Protein AF-A0A5D0UKC1-F1 (afdb_monomer_lite)

Structure (mmCIF, N/CA/C/O backbone):
data_AF-A0A5D0UKC1-F1
#
_entry.id   AF-A0A5D0UKC1-F1
#
loop_
_atom_site.group_PDB
_atom_site.id
_atom_site.type_symbol
_atom_site.label_atom_id
_atom_site.label_alt_id
_atom_site.label_comp_id
_atom_site.label_asym_id
_atom_site.label_entity_id
_atom_site.label_seq_id
_atom_site.pdbx_PDB_ins_code
_atom_site.Cartn_x
_atom_site.Cartn_y
_atom_site.Cartn_z
_atom_site.occupancy
_atom_site.B_iso_or_equiv
_atom_site.auth_seq_id
_atom_site.auth_comp_id
_atom_site.auth_asym_id
_atom_site.auth_atom_id
_atom_site.pdbx_PDB_model_num
ATOM 1 N N . MET A 1 1 ? -19.053 -3.581 15.307 1.00 34.62 1 MET A N 1
ATOM 2 C CA . MET A 1 1 ? -18.029 -4.403 15.983 1.00 34.62 1 MET A CA 1
ATOM 3 C C . MET A 1 1 ? -17.520 -5.449 15.000 1.00 34.62 1 MET A C 1
ATOM 5 O O . MET A 1 1 ? -18.331 -5.963 14.242 1.00 34.62 1 MET A O 1
ATOM 9 N N . SER A 1 2 ? -16.210 -5.716 15.047 1.00 37.88 2 SER A N 1
ATOM 10 C CA . SER A 1 2 ? -15.496 -6.867 14.461 1.00 37.88 2 SER A CA 1
ATOM 11 C C . SER A 1 2 ? -15.201 -6.852 12.953 1.00 37.88 2 SER A C 1
ATOM 13 O O . SER A 1 2 ? -15.898 -7.488 12.173 1.00 37.88 2 SER A O 1
ATOM 15 N N . ASN A 1 3 ? -14.084 -6.217 12.569 1.00 41.62 3 ASN A N 1
ATOM 16 C CA . ASN A 1 3 ? -13.380 -6.498 11.304 1.00 41.62 3 ASN A CA 1
ATOM 17 C C . ASN A 1 3 ? -12.073 -7.303 11.531 1.00 41.62 3 ASN A C 1
ATOM 19 O O . ASN A 1 3 ? -11.228 -7.379 10.647 1.00 41.62 3 ASN A O 1
ATOM 23 N N . ASP A 1 4 ? -11.889 -7.888 12.725 1.00 47.81 4 ASP A N 1
ATOM 24 C CA . ASP A 1 4 ? -10.669 -8.619 13.127 1.00 47.81 4 ASP A CA 1
ATOM 25 C C . ASP A 1 4 ? -10.612 -10.084 12.647 1.00 47.81 4 ASP A C 1
ATOM 27 O O . ASP A 1 4 ? -9.593 -10.748 12.797 1.00 47.81 4 ASP A O 1
ATOM 31 N N . GLN A 1 5 ? -11.675 -10.611 12.036 1.00 48.59 5 GLN A N 1
ATOM 32 C CA . GLN A 1 5 ? -11.882 -12.062 11.875 1.00 48.59 5 GLN A CA 1
ATOM 33 C C . GLN A 1 5 ? -11.145 -12.732 10.693 1.00 48.59 5 GLN A C 1
ATOM 35 O O . GLN A 1 5 ? -11.393 -13.902 10.424 1.00 48.59 5 GLN A O 1
ATOM 40 N N . ASN A 1 6 ? -10.251 -12.050 9.965 1.00 58.81 6 ASN A N 1
ATOM 41 C CA . ASN A 1 6 ? -9.533 -12.693 8.845 1.00 58.81 6 ASN A CA 1
ATOM 42 C C . ASN A 1 6 ? -8.063 -12.276 8.685 1.00 58.81 6 ASN A C 1
ATOM 44 O O . ASN A 1 6 ? -7.484 -12.407 7.605 1.00 58.81 6 ASN A O 1
ATOM 48 N N . ARG A 1 7 ? -7.435 -11.750 9.741 1.00 78.69 7 ARG A N 1
ATOM 49 C CA . ARG A 1 7 ? -6.010 -11.414 9.686 1.00 78.69 7 ARG A CA 1
ATOM 50 C C . ARG A 1 7 ? -5.177 -12.679 9.872 1.00 78.69 7 ARG A C 1
ATOM 52 O O . ARG A 1 7 ? -5.283 -13.343 10.897 1.00 78.69 7 ARG A O 1
ATOM 59 N N . LYS A 1 8 ? -4.360 -13.016 8.872 1.00 87.75 8 LYS A N 1
ATOM 60 C CA . LYS A 1 8 ? -3.440 -14.155 8.948 1.00 87.75 8 LYS A CA 1
ATOM 61 C C . LYS A 1 8 ? -2.143 -13.737 9.649 1.00 87.75 8 LYS A C 1
ATOM 63 O O . LYS A 1 8 ? -1.535 -12.767 9.188 1.00 87.75 8 LYS A O 1
ATOM 68 N N . PRO A 1 9 ? -1.710 -14.467 10.691 1.00 92.12 9 PRO A N 1
ATOM 69 C CA . PRO A 1 9 ? -0.367 -14.346 11.242 1.00 92.12 9 PRO A CA 1
ATOM 70 C C . PRO A 1 9 ? 0.705 -14.385 10.156 1.00 92.12 9 PRO A C 1
ATOM 72 O O . PRO A 1 9 ? 0.581 -15.125 9.171 1.00 92.12 9 PRO A O 1
ATOM 75 N N . LEU A 1 10 ? 1.763 -13.602 10.336 1.00 92.50 10 LEU A N 1
ATOM 76 C CA . LEU A 1 10 ? 2.958 -13.722 9.517 1.00 92.50 10 LEU A CA 1
ATOM 77 C C . LEU A 1 10 ? 3.558 -15.127 9.689 1.00 92.50 10 LEU A C 1
ATOM 79 O O . LEU A 1 10 ? 3.601 -15.634 10.805 1.00 92.50 10 LEU A O 1
ATOM 83 N N . PRO A 1 11 ? 4.025 -15.777 8.612 1.00 93.56 11 PRO A N 1
ATOM 84 C CA . PRO A 1 11 ? 4.828 -16.988 8.720 1.00 93.56 11 PRO A CA 1
ATOM 85 C C . PRO A 1 11 ? 6.313 -16.653 8.953 1.00 93.56 11 PRO A C 1
ATOM 87 O O . PRO A 1 11 ? 6.792 -15.607 8.517 1.00 93.56 11 PRO A O 1
ATOM 90 N N . TYR A 1 12 ? 7.072 -17.576 9.553 1.00 91.31 12 TYR A N 1
ATOM 91 C CA . TYR A 1 12 ? 8.508 -17.390 9.833 1.00 91.31 12 TYR A CA 1
ATOM 92 C C . TYR A 1 12 ? 9.348 -17.099 8.578 1.00 91.31 12 TYR A C 1
ATOM 94 O O . TYR A 1 12 ? 10.342 -16.387 8.633 1.00 91.31 12 TYR A O 1
ATOM 102 N N . ASN A 1 13 ? 8.942 -17.635 7.424 1.00 91.56 13 ASN A N 1
ATOM 103 C CA . ASN A 1 13 ? 9.637 -17.451 6.150 1.00 91.56 13 ASN A CA 1
ATOM 104 C C . ASN A 1 13 ? 9.177 -16.207 5.363 1.00 91.56 13 ASN A C 1
ATOM 106 O O . ASN A 1 13 ? 9.467 -16.110 4.168 1.00 91.56 13 ASN A O 1
ATOM 110 N N . ALA A 1 14 ? 8.429 -15.291 5.987 1.00 91.88 14 ALA A N 1
ATOM 111 C CA . ALA A 1 14 ? 8.011 -14.044 5.359 1.00 91.88 14 ALA A CA 1
ATOM 112 C C . ALA A 1 14 ? 9.217 -13.139 5.039 1.00 91.88 14 ALA A C 1
ATOM 114 O O . ALA A 1 14 ? 10.134 -13.012 5.846 1.00 91.88 14 ALA A O 1
ATOM 115 N N . LYS A 1 15 ? 9.191 -12.498 3.861 1.00 94.19 15 LYS A N 1
ATOM 116 C CA . LYS A 1 15 ? 10.259 -11.620 3.349 1.00 94.19 15 LYS A CA 1
ATOM 117 C C . LYS A 1 15 ? 9.718 -10.286 2.845 1.00 94.19 15 LYS A C 1
ATOM 119 O O . LYS A 1 15 ? 8.520 -10.174 2.554 1.00 94.19 15 LYS A O 1
ATOM 124 N N . GLY A 1 16 ? 10.589 -9.288 2.682 1.00 92.31 16 GLY A N 1
ATOM 125 C CA . GLY A 1 16 ? 10.197 -7.971 2.184 1.00 92.31 16 GLY A CA 1
ATOM 126 C C . GLY A 1 16 ? 9.246 -7.252 3.140 1.00 92.31 16 GLY A C 1
ATOM 127 O O . GLY A 1 16 ? 8.251 -6.670 2.695 1.00 92.31 16 GLY A O 1
ATOM 128 N N . LEU A 1 17 ? 9.459 -7.398 4.450 1.00 94.19 17 LEU A N 1
ATOM 129 C CA . LEU A 1 17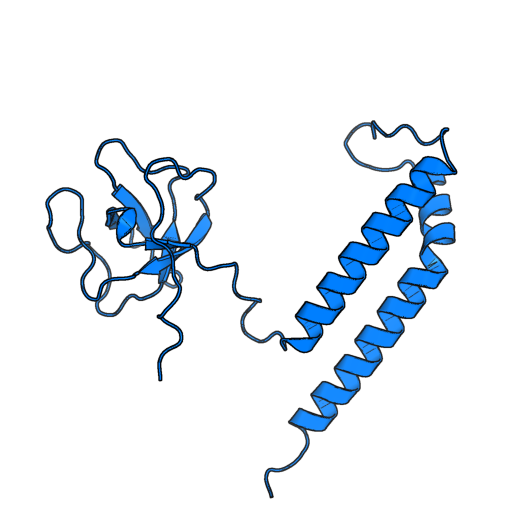 ? 8.590 -6.846 5.492 1.00 94.19 17 LEU A CA 1
ATOM 130 C C . LEU A 1 17 ? 8.943 -5.409 5.879 1.00 94.19 17 LEU A C 1
ATOM 132 O O . LEU A 1 17 ? 8.089 -4.700 6.414 1.00 94.19 17 LEU A O 1
ATOM 136 N N . ARG A 1 18 ? 10.163 -4.954 5.579 1.00 94.19 18 ARG A N 1
ATOM 137 C CA . ARG A 1 18 ? 10.653 -3.650 6.025 1.00 94.19 18 ARG A CA 1
ATOM 138 C C . ARG A 1 18 ? 9.763 -2.518 5.512 1.00 94.19 18 ARG A C 1
ATOM 140 O O . ARG A 1 18 ? 9.455 -2.427 4.327 1.00 94.19 18 ARG A O 1
ATOM 147 N N . GLY A 1 19 ? 9.378 -1.631 6.422 1.00 88.44 19 GLY A N 1
ATOM 148 C CA . GLY A 1 19 ? 8.518 -0.480 6.167 1.00 88.44 19 GLY A CA 1
ATOM 149 C C . GLY A 1 19 ? 7.031 -0.817 6.039 1.00 88.44 19 GLY A C 1
ATOM 150 O O . GLY A 1 19 ? 6.227 0.097 5.856 1.00 88.44 19 GLY A O 1
ATOM 151 N N . LYS A 1 20 ? 6.627 -2.092 6.137 1.00 91.31 20 LYS A N 1
ATOM 152 C CA . LYS A 1 20 ? 5.211 -2.463 6.061 1.00 91.31 20 LYS A CA 1
ATOM 153 C C . LYS A 1 20 ? 4.505 -2.222 7.388 1.00 91.31 20 LYS A C 1
ATOM 155 O O . LYS A 1 20 ? 5.042 -2.485 8.462 1.00 91.31 20 LYS A O 1
ATOM 160 N N . LEU A 1 21 ? 3.264 -1.758 7.285 1.00 92.31 21 LEU A N 1
ATOM 161 C CA . LEU A 1 21 ? 2.348 -1.674 8.412 1.00 92.31 21 LEU A CA 1
ATOM 162 C C . LEU A 1 21 ? 1.833 -3.079 8.756 1.00 92.31 21 LEU A C 1
ATOM 164 O O . LEU A 1 21 ? 1.437 -3.840 7.872 1.00 92.31 21 LEU A O 1
ATOM 168 N N . ALA A 1 22 ? 1.797 -3.401 10.041 1.00 93.19 22 ALA A N 1
ATOM 169 C CA . ALA A 1 22 ? 1.256 -4.639 10.573 1.00 93.19 22 ALA A CA 1
ATOM 170 C C . ALA A 1 22 ? 0.272 -4.360 11.711 1.00 93.19 22 ALA A C 1
ATOM 172 O O . ALA A 1 22 ? 0.386 -3.370 12.433 1.00 93.19 22 ALA A O 1
ATOM 173 N N . HIS A 1 23 ? -0.706 -5.243 11.858 1.00 93.81 23 HIS A N 1
ATOM 174 C CA . HIS A 1 23 ? -1.630 -5.293 12.976 1.00 93.81 23 HIS A CA 1
ATOM 175 C C . HIS A 1 23 ? -1.092 -6.210 14.065 1.00 93.81 23 HIS A C 1
ATOM 177 O O . HIS A 1 23 ? -0.646 -7.315 13.763 1.00 93.81 23 HIS A O 1
ATOM 183 N N . VAL A 1 24 ? -1.215 -5.773 15.315 1.00 93.31 24 VAL A N 1
ATOM 184 C CA . VAL A 1 24 ? -0.994 -6.625 16.487 1.00 93.31 24 VAL A CA 1
ATOM 185 C C . VAL A 1 24 ? -2.259 -7.457 16.707 1.00 93.31 24 VAL A C 1
ATOM 187 O O . VAL A 1 24 ? -3.358 -6.903 16.776 1.00 93.31 24 VAL A O 1
ATOM 190 N N . LEU A 1 25 ? -2.115 -8.781 16.741 1.00 90.31 25 LEU A N 1
ATOM 191 C CA . LEU A 1 25 ? -3.222 -9.742 16.828 1.00 90.31 25 LEU A CA 1
ATOM 192 C C . LEU A 1 25 ? -3.626 -10.078 18.265 1.00 90.31 25 LEU A C 1
ATOM 194 O O . LEU A 1 25 ? -4.720 -10.592 18.489 1.00 90.31 25 LEU A O 1
ATOM 198 N N . VAL A 1 26 ? -2.748 -9.790 19.220 1.00 88.12 26 VAL A N 1
ATOM 199 C CA . VAL A 1 26 ? -2.944 -10.031 20.650 1.00 88.12 26 VAL A CA 1
ATOM 200 C C . VAL A 1 26 ? -3.108 -8.708 21.395 1.00 88.12 26 VAL A C 1
ATOM 202 O O . VAL A 1 26 ? -2.711 -7.647 20.908 1.00 88.12 26 VAL A O 1
ATOM 205 N N . ASP A 1 27 ? -3.726 -8.746 22.571 1.00 86.06 27 ASP A N 1
ATOM 206 C CA . ASP A 1 27 ? -3.893 -7.540 23.387 1.00 86.06 27 ASP A CA 1
ATOM 207 C C . ASP A 1 27 ? -2.583 -7.087 24.040 1.00 86.06 27 ASP A C 1
ATOM 209 O O . ASP A 1 27 ? -2.338 -5.883 24.123 1.00 86.06 27 ASP A O 1
ATOM 213 N N . GLU A 1 28 ? -1.730 -8.041 24.417 1.00 88.38 28 GLU A N 1
ATOM 214 C CA . GLU A 1 28 ? -0.411 -7.821 25.013 1.00 88.38 28 GLU A CA 1
ATOM 215 C C . GLU A 1 28 ? 0.640 -8.590 24.196 1.00 88.38 28 GLU A C 1
ATOM 217 O O . GLU A 1 28 ? 0.773 -9.804 24.364 1.00 88.38 28 GLU A O 1
ATOM 222 N N . PRO A 1 29 ? 1.330 -7.934 23.244 1.00 91.69 29 PRO A N 1
ATOM 223 C CA . PRO A 1 29 ? 2.385 -8.577 22.468 1.00 91.69 29 PRO A CA 1
ATOM 224 C C . PRO A 1 29 ? 3.596 -8.891 23.344 1.00 91.69 29 PRO A C 1
ATOM 226 O O . PRO A 1 29 ? 3.882 -8.154 24.287 1.00 91.69 29 PRO A O 1
ATOM 229 N N . THR A 1 30 ? 4.329 -9.947 23.002 1.00 93.81 30 THR A N 1
ATOM 230 C CA . THR A 1 30 ? 5.529 -10.389 23.723 1.00 93.81 30 THR A CA 1
ATOM 231 C C . THR A 1 30 ? 6.774 -10.378 22.839 1.00 93.81 30 THR A C 1
ATOM 233 O O . THR A 1 30 ? 6.682 -10.365 21.608 1.00 93.81 30 THR A O 1
ATOM 236 N N . ASP A 1 31 ? 7.942 -10.366 23.478 1.00 93.19 31 ASP A N 1
ATOM 237 C CA . ASP A 1 31 ? 9.252 -10.574 22.859 1.00 93.19 31 ASP A CA 1
ATOM 238 C C . ASP A 1 31 ? 9.654 -12.065 22.834 1.00 93.19 31 ASP A C 1
ATOM 240 O O . ASP A 1 31 ? 8.853 -12.949 23.149 1.00 93.19 31 ASP A O 1
ATOM 244 N N . GLU A 1 32 ? 10.901 -12.366 22.452 1.00 87.25 32 GLU A N 1
ATOM 245 C CA . GLU A 1 32 ? 11.420 -13.740 22.379 1.00 87.25 32 GLU A CA 1
ATOM 246 C C . GLU A 1 32 ? 11.504 -14.479 23.728 1.00 87.25 32 GLU A C 1
ATOM 248 O O . GLU A 1 32 ? 11.764 -15.683 23.752 1.00 87.25 32 GLU A O 1
ATOM 253 N N . THR A 1 33 ? 11.323 -13.776 24.847 1.00 89.94 33 THR A N 1
ATOM 254 C CA . THR A 1 33 ? 11.369 -14.329 26.208 1.00 89.94 33 THR A CA 1
ATOM 255 C C . THR A 1 33 ? 9.986 -14.498 26.836 1.00 89.94 33 THR A C 1
ATOM 257 O O . THR A 1 33 ? 9.892 -14.754 28.036 1.00 89.94 33 THR A O 1
ATOM 260 N N . ASP A 1 34 ? 8.920 -14.354 26.040 1.00 88.00 34 ASP A N 1
ATOM 261 C CA . ASP A 1 34 ? 7.527 -14.273 26.498 1.00 88.00 34 ASP A CA 1
ATOM 262 C C . ASP A 1 34 ? 7.268 -13.086 27.453 1.00 88.00 34 ASP A C 1
ATOM 264 O O . ASP A 1 34 ? 6.262 -13.052 28.166 1.00 88.00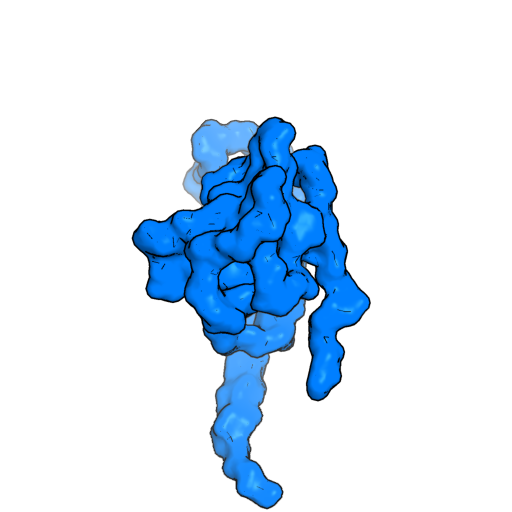 34 ASP A O 1
ATOM 268 N N . TRP A 1 35 ? 8.155 -12.083 27.467 1.00 92.12 35 TRP A N 1
ATOM 269 C CA . TRP A 1 35 ? 7.966 -10.855 28.235 1.00 92.12 35 TRP A CA 1
ATOM 270 C C . TRP A 1 35 ? 7.162 -9.838 27.418 1.00 92.12 35 TRP A C 1
ATOM 272 O O . TRP A 1 35 ? 7.334 -9.790 26.199 1.00 92.12 35 TRP A O 1
ATOM 282 N N . PRO A 1 36 ? 6.286 -9.014 28.032 1.00 91.75 36 PRO A N 1
ATOM 283 C CA . PRO A 1 36 ? 5.568 -7.974 27.307 1.00 91.75 36 PRO A CA 1
ATOM 284 C C . PRO A 1 36 ? 6.524 -7.083 26.512 1.00 91.75 36 PRO A C 1
ATOM 286 O O . PRO A 1 36 ? 7.468 -6.514 27.066 1.00 91.75 36 PRO A O 1
ATOM 289 N N . ALA A 1 37 ? 6.260 -6.962 25.214 1.00 92.44 37 ALA A N 1
ATOM 290 C CA . ALA A 1 37 ? 7.028 -6.106 24.332 1.00 92.44 37 ALA A CA 1
ATOM 291 C C . ALA A 1 37 ? 6.919 -4.653 24.806 1.00 92.44 37 ALA A C 1
ATOM 293 O O . ALA A 1 37 ? 5.860 -4.214 25.264 1.00 92.44 37 ALA A O 1
ATOM 294 N N . ASP A 1 38 ? 8.003 -3.892 24.649 1.00 93.38 38 ASP A N 1
ATOM 295 C CA . ASP A 1 38 ? 8.067 -2.475 25.017 1.00 93.38 38 ASP A CA 1
ATOM 296 C C . ASP A 1 38 ? 7.271 -1.605 24.027 1.00 93.38 38 ASP A C 1
ATOM 298 O O . ASP A 1 38 ? 7.815 -0.814 23.262 1.00 93.38 38 ASP A O 1
ATOM 302 N N . LEU A 1 39 ? 5.955 -1.797 23.989 1.00 89.31 39 LEU A N 1
ATOM 303 C CA . LEU A 1 39 ? 5.016 -1.028 23.188 1.00 89.31 39 LEU A CA 1
ATOM 304 C C . LEU A 1 39 ? 4.056 -0.263 24.103 1.00 89.31 39 LEU A C 1
ATOM 306 O O . LEU A 1 39 ? 3.617 -0.792 25.127 1.00 89.31 39 LEU A O 1
ATOM 310 N N . PRO A 1 40 ? 3.646 0.961 23.719 1.00 87.06 40 PRO A N 1
ATOM 311 C CA . PRO A 1 40 ? 2.616 1.682 24.448 1.00 87.06 40 PRO A CA 1
ATOM 312 C C . PRO A 1 40 ? 1.335 0.838 24.593 1.00 87.06 40 PRO A C 1
ATOM 314 O O . PRO A 1 40 ? 0.913 0.201 23.616 1.00 87.06 40 PRO A O 1
ATOM 317 N N . PRO A 1 41 ? 0.671 0.855 25.763 1.00 83.62 41 PRO A N 1
ATOM 318 C CA . PRO A 1 41 ? -0.560 0.104 25.979 1.00 83.62 41 PRO A CA 1
ATOM 319 C C . PRO A 1 41 ? -1.626 0.415 24.923 1.00 83.62 41 PRO A C 1
ATOM 321 O O . PRO A 1 41 ? -1.876 1.574 24.589 1.00 83.62 41 PRO A O 1
ATOM 324 N N . GLY A 1 42 ? -2.271 -0.626 24.394 1.00 83.19 42 GLY A N 1
ATOM 325 C CA . GLY A 1 42 ? -3.306 -0.484 23.366 1.00 83.19 42 GLY A CA 1
ATOM 326 C C . GLY A 1 42 ? -2.780 -0.266 21.942 1.00 83.19 42 GLY A C 1
ATOM 327 O O . GLY A 1 42 ? -3.576 0.014 21.045 1.00 83.19 42 GLY A O 1
ATOM 328 N N . THR A 1 43 ? -1.475 -0.416 21.695 1.00 87.38 43 THR A N 1
ATOM 329 C CA . THR A 1 43 ? -0.915 -0.389 20.335 1.00 87.38 43 THR A CA 1
ATOM 330 C C . THR A 1 43 ? -1.508 -1.520 19.490 1.00 87.38 43 THR A C 1
ATOM 332 O O . THR A 1 43 ? -1.240 -2.694 19.720 1.00 87.38 43 THR A O 1
ATOM 335 N N . LYS A 1 44 ? -2.322 -1.170 18.486 1.00 90.06 44 LYS A N 1
ATOM 336 C CA . LYS A 1 44 ? -2.953 -2.136 17.559 1.00 90.06 44 LYS A CA 1
ATOM 337 C C . LYS A 1 44 ? -2.271 -2.225 16.195 1.00 90.06 44 LYS A C 1
ATOM 339 O O . LYS A 1 44 ? -2.583 -3.114 15.404 1.00 90.06 44 LYS A O 1
ATOM 344 N N . THR A 1 45 ? -1.363 -1.299 15.899 1.00 91.62 45 THR A N 1
ATOM 345 C CA . THR A 1 45 ? -0.636 -1.239 14.628 1.00 91.62 45 THR A CA 1
ATOM 346 C C . THR A 1 45 ? 0.801 -0.822 14.850 1.00 91.62 45 THR A C 1
ATOM 348 O O . THR A 1 45 ? 1.048 0.094 15.633 1.00 91.62 45 THR A O 1
ATOM 351 N N . VAL A 1 46 ? 1.713 -1.426 14.100 1.00 94.12 46 VAL A N 1
ATOM 352 C CA . VAL A 1 46 ? 3.151 -1.158 14.145 1.00 94.12 46 VAL A CA 1
ATOM 353 C C . VAL A 1 46 ? 3.736 -1.136 12.734 1.00 94.12 46 VAL A C 1
ATOM 355 O O . VAL A 1 46 ? 3.150 -1.697 11.809 1.00 94.12 46 VAL A O 1
ATOM 358 N N . ILE A 1 47 ? 4.878 -0.483 12.550 1.00 93.25 47 ILE A N 1
ATOM 359 C CA . ILE A 1 47 ? 5.666 -0.530 11.313 1.00 93.25 47 ILE A CA 1
ATOM 360 C C . ILE A 1 47 ? 6.837 -1.482 11.536 1.00 93.25 47 ILE A C 1
ATOM 362 O O . ILE A 1 47 ? 7.561 -1.346 12.521 1.00 93.25 47 ILE A O 1
ATOM 366 N N . ILE A 1 48 ? 7.016 -2.442 10.628 1.00 96.25 48 ILE A N 1
ATOM 367 C CA . ILE A 1 48 ? 8.090 -3.436 10.700 1.00 96.25 48 ILE A CA 1
ATOM 368 C C . ILE A 1 48 ? 9.400 -2.825 10.184 1.00 96.25 48 ILE A C 1
ATOM 370 O O . ILE A 1 48 ? 9.438 -2.239 9.104 1.00 96.25 48 ILE A O 1
ATOM 374 N N . LEU A 1 49 ? 10.491 -2.977 10.935 1.00 95.19 49 LEU A N 1
ATOM 375 C CA . LEU A 1 49 ? 11.824 -2.461 10.595 1.00 95.19 49 LEU A CA 1
ATOM 376 C C . LEU A 1 49 ? 12.738 -3.513 9.951 1.00 95.19 49 LEU A C 1
ATOM 378 O O . LEU A 1 49 ? 13.653 -3.178 9.186 1.00 95.19 49 LEU A O 1
ATOM 382 N N . ASP A 1 50 ? 12.491 -4.785 10.243 1.00 95.94 50 ASP A N 1
ATOM 383 C CA . ASP A 1 50 ? 13.229 -5.909 9.676 1.00 95.94 50 ASP A CA 1
ATOM 384 C C . ASP A 1 50 ? 12.600 -6.403 8.371 1.00 95.94 50 ASP A C 1
ATOM 386 O O . ASP A 1 50 ? 11.409 -6.234 8.129 1.00 95.94 50 ASP A O 1
ATOM 390 N N . ASP A 1 51 ? 13.419 -6.984 7.493 1.00 95.19 51 ASP A N 1
ATOM 391 C CA . ASP A 1 51 ? 12.923 -7.509 6.217 1.00 95.19 51 ASP A CA 1
ATOM 392 C C . ASP A 1 51 ? 12.328 -8.921 6.348 1.00 95.19 51 ASP A C 1
ATOM 394 O O . ASP A 1 51 ? 11.415 -9.275 5.603 1.00 95.19 51 ASP A O 1
ATOM 398 N N . GLU A 1 52 ? 12.817 -9.691 7.324 1.00 96.50 52 GLU A N 1
ATOM 399 C CA . GLU A 1 52 ? 12.464 -11.084 7.626 1.00 96.50 52 GLU A CA 1
ATOM 400 C C . GLU A 1 52 ? 12.499 -11.282 9.159 1.00 96.50 52 GLU A C 1
ATOM 402 O O . GLU A 1 52 ? 13.259 -10.568 9.827 1.00 96.50 52 GLU A O 1
ATOM 407 N N . PRO A 1 53 ? 11.726 -12.223 9.741 1.00 95.38 53 PRO A N 1
ATOM 408 C CA . PRO A 1 53 ? 11.866 -12.602 11.149 1.00 95.38 53 PRO A CA 1
ATOM 409 C C . PRO A 1 53 ? 13.296 -13.039 11.485 1.00 95.38 53 PRO A C 1
ATOM 411 O O . PRO A 1 53 ? 13.944 -13.751 10.716 1.00 95.38 53 PRO A O 1
ATOM 414 N N . ASN A 1 54 ? 13.800 -12.616 12.643 1.00 90.31 54 ASN A N 1
ATOM 415 C CA . ASN A 1 54 ? 15.138 -12.994 13.094 1.00 90.31 54 ASN A CA 1
ATOM 416 C C . ASN A 1 54 ? 15.165 -14.451 13.633 1.00 90.31 54 ASN A C 1
ATOM 418 O O . ASN A 1 54 ? 14.107 -15.045 13.863 1.00 90.31 54 ASN A O 1
ATOM 422 N N . PRO A 1 55 ? 16.350 -15.042 13.899 1.00 94.25 55 PRO A N 1
ATOM 423 C CA . PRO A 1 55 ? 16.457 -16.406 14.436 1.00 94.25 55 PRO A CA 1
ATOM 424 C C . PRO A 1 55 ? 15.779 -16.641 15.796 1.00 94.25 55 PRO A C 1
ATOM 426 O O . PRO A 1 55 ? 15.563 -17.789 16.168 1.00 94.25 55 PRO A O 1
ATOM 429 N N . HIS A 1 56 ? 15.448 -15.577 16.532 1.00 92.31 56 HIS A N 1
ATOM 430 C CA . HIS A 1 56 ? 14.706 -15.621 17.795 1.00 92.31 56 HIS A CA 1
ATOM 431 C C . HIS A 1 56 ? 13.190 -15.491 17.597 1.00 92.31 56 HIS A C 1
ATOM 433 O O . HIS A 1 56 ? 12.459 -15.322 18.564 1.00 92.31 56 HIS A O 1
ATOM 439 N N . HIS A 1 57 ? 12.709 -15.590 16.353 1.00 94.56 57 HIS A N 1
ATOM 440 C CA . HIS A 1 57 ? 11.294 -15.512 15.997 1.00 94.56 57 HIS A CA 1
ATOM 441 C C . HIS A 1 57 ? 10.665 -14.137 16.288 1.00 94.56 57 HIS A C 1
ATOM 443 O O . HIS A 1 57 ? 9.447 -14.033 16.436 1.00 94.56 57 HIS A O 1
ATOM 449 N N . THR A 1 58 ? 11.460 -13.066 16.304 1.00 96.69 58 THR A N 1
ATOM 450 C CA . THR A 1 58 ? 10.962 -11.699 16.508 1.00 96.69 58 THR A CA 1
ATOM 451 C C . THR A 1 58 ? 11.239 -10.782 15.319 1.00 96.69 58 THR A C 1
ATOM 453 O O . THR A 1 58 ? 12.079 -11.052 14.454 1.00 96.69 58 THR A O 1
ATOM 456 N N . LEU A 1 59 ? 10.482 -9.689 15.259 1.00 97.56 59 LEU A N 1
ATOM 457 C CA . LEU A 1 59 ? 10.660 -8.566 14.345 1.00 97.56 59 LEU A CA 1
ATOM 458 C C . LEU A 1 59 ? 10.831 -7.287 15.163 1.00 97.56 59 LEU A C 1
ATOM 460 O O . LEU A 1 59 ? 10.079 -7.055 16.113 1.00 97.56 59 LEU A O 1
ATOM 464 N N . ARG A 1 60 ? 11.772 -6.424 14.769 1.00 97.75 60 ARG A N 1
ATOM 465 C CA . ARG A 1 60 ? 11.820 -5.047 15.268 1.00 97.75 60 ARG A CA 1
ATOM 466 C C . ARG A 1 60 ? 10.688 -4.245 14.661 1.00 97.75 60 ARG A C 1
ATOM 468 O O . ARG A 1 60 ? 10.490 -4.254 13.442 1.00 97.75 60 ARG A O 1
ATOM 475 N N . VAL A 1 61 ? 9.981 -3.515 15.506 1.00 96.69 61 VAL A N 1
ATOM 476 C CA . VAL A 1 61 ? 8.835 -2.700 15.121 1.00 96.69 61 VAL A CA 1
ATOM 477 C C . VAL A 1 61 ? 8.834 -1.371 15.865 1.00 96.69 61 VAL A C 1
ATOM 479 O O . VAL A 1 61 ? 9.454 -1.251 16.917 1.00 96.69 61 VAL A O 1
ATOM 482 N N . HIS A 1 62 ? 8.103 -0.387 15.353 1.00 95.31 62 HIS A N 1
ATOM 483 C CA . HIS A 1 62 ? 7.782 0.831 16.100 1.00 95.31 62 HIS A CA 1
ATOM 484 C C . HIS A 1 62 ? 6.313 1.233 15.905 1.00 95.31 62 HIS A C 1
ATOM 486 O O . HIS A 1 62 ? 5.716 0.917 14.865 1.00 95.31 62 HIS A O 1
ATOM 492 N N . PRO A 1 63 ? 5.697 1.954 16.857 1.00 90.62 63 PRO A N 1
ATOM 493 C CA . PRO A 1 63 ? 4.403 2.585 16.638 1.00 90.62 63 PRO A CA 1
ATOM 494 C C . PRO A 1 63 ? 4.467 3.594 15.472 1.00 90.62 63 PRO A C 1
ATOM 496 O O . PRO A 1 63 ? 5.430 4.356 15.373 1.00 90.62 63 PRO A O 1
ATOM 499 N N . PRO A 1 64 ? 3.435 3.701 14.611 1.00 84.44 64 PRO A N 1
ATOM 500 C CA . PRO A 1 64 ? 3.441 4.647 13.488 1.00 84.44 64 PRO A CA 1
ATOM 501 C C . PRO A 1 64 ? 3.611 6.115 13.904 1.00 84.44 64 PRO A C 1
ATOM 503 O O . PRO A 1 64 ? 4.147 6.913 13.142 1.00 84.44 64 PRO A O 1
ATOM 506 N N . ASN A 1 65 ? 3.148 6.459 15.109 1.00 81.25 65 ASN A N 1
ATOM 507 C CA . ASN A 1 65 ? 3.188 7.817 15.649 1.00 81.25 65 ASN A CA 1
ATOM 508 C C . ASN A 1 65 ? 4.461 8.109 16.460 1.00 81.25 65 ASN A C 1
ATOM 510 O O . ASN A 1 65 ? 4.662 9.256 16.849 1.00 81.25 65 ASN A O 1
ATOM 514 N N . ASP A 1 66 ? 5.293 7.098 16.726 1.00 83.25 66 ASP A N 1
ATOM 515 C CA . ASP A 1 66 ? 6.536 7.247 17.484 1.00 83.25 66 ASP A CA 1
ATOM 516 C C . ASP A 1 66 ? 7.646 6.354 16.899 1.00 83.25 66 ASP A C 1
ATOM 518 O O . ASP A 1 66 ? 7.863 5.232 17.358 1.00 83.25 66 ASP A O 1
ATOM 522 N N . PRO A 1 67 ? 8.350 6.827 15.855 1.00 85.88 67 PRO A N 1
ATOM 523 C CA . PRO A 1 67 ? 9.443 6.079 15.237 1.00 85.88 67 PRO A CA 1
ATOM 524 C C . PRO A 1 67 ? 10.683 5.908 16.115 1.00 85.88 67 PRO A C 1
ATOM 526 O O . PRO A 1 67 ? 11.544 5.096 15.779 1.00 85.88 67 PRO A O 1
ATOM 529 N N . ALA A 1 68 ? 10.811 6.677 17.200 1.00 86.50 68 ALA A N 1
ATOM 530 C CA . ALA A 1 68 ? 11.943 6.556 18.112 1.00 86.50 68 ALA A CA 1
ATOM 531 C C . ALA A 1 68 ? 11.776 5.361 19.064 1.00 86.50 68 ALA A C 1
ATOM 533 O O . ALA A 1 68 ? 12.773 4.778 19.494 1.00 86.50 68 ALA A O 1
ATOM 534 N N . HIS A 1 69 ? 10.533 4.968 19.358 1.00 87.56 69 HIS A N 1
ATOM 535 C CA . HIS A 1 69 ? 10.213 3.873 20.271 1.00 87.56 69 HIS A CA 1
ATOM 536 C C . HIS A 1 69 ? 10.186 2.524 19.540 1.00 87.56 69 HIS A C 1
ATOM 538 O O . HIS A 1 69 ? 9.184 2.134 18.943 1.00 87.56 69 HIS A O 1
ATOM 544 N N . THR A 1 70 ? 11.317 1.817 19.552 1.00 95.56 70 THR A N 1
ATOM 545 C CA . THR A 1 70 ? 11.467 0.508 18.894 1.00 95.56 70 THR A CA 1
ATOM 546 C C . THR A 1 70 ? 11.313 -0.639 19.891 1.00 95.56 70 THR A C 1
ATOM 548 O O . THR A 1 70 ? 11.922 -0.606 20.954 1.00 95.56 70 THR A O 1
ATOM 551 N N . ALA A 1 71 ? 10.586 -1.688 19.505 1.00 95.75 71 ALA A N 1
ATOM 552 C CA . ALA A 1 71 ? 10.376 -2.904 20.292 1.00 95.75 71 ALA A CA 1
ATOM 553 C C . ALA A 1 71 ? 10.626 -4.171 19.460 1.00 95.75 71 ALA A C 1
ATOM 555 O O . ALA A 1 71 ? 10.563 -4.132 18.229 1.00 95.75 71 ALA A O 1
ATOM 556 N N . LEU A 1 72 ? 10.877 -5.297 20.130 1.00 96.81 72 LEU A N 1
ATOM 557 C CA . LEU A 1 72 ? 10.860 -6.634 19.532 1.00 96.81 72 LEU A CA 1
ATOM 558 C C . LEU A 1 72 ? 9.507 -7.290 19.805 1.00 96.81 72 LEU A C 1
ATOM 560 O O . LEU A 1 72 ? 9.016 -7.241 20.928 1.00 96.81 72 LEU A O 1
ATOM 564 N N . VAL A 1 73 ? 8.905 -7.880 18.773 1.00 96.56 73 VAL A N 1
ATOM 565 C CA . VAL A 1 73 ? 7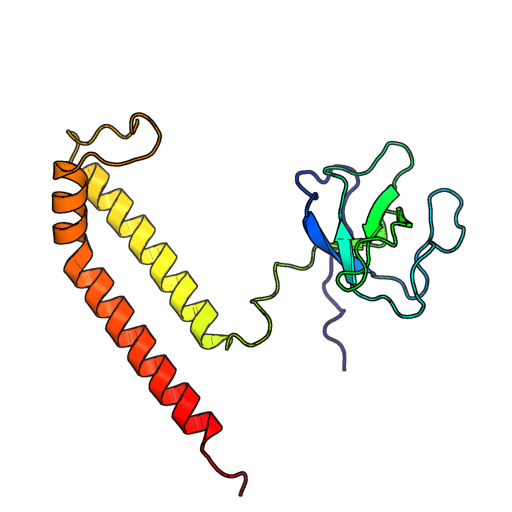.623 -8.595 18.876 1.00 96.56 73 VAL A CA 1
ATOM 566 C C . VAL A 1 73 ? 7.718 -9.930 18.150 1.00 96.56 73 VAL A C 1
ATOM 568 O O . VAL A 1 73 ? 8.284 -9.987 17.053 1.00 96.56 73 VAL A O 1
ATOM 571 N N . VAL A 1 74 ? 7.156 -10.995 18.728 1.00 96.62 74 VAL A N 1
ATOM 572 C CA . VAL A 1 74 ? 7.080 -12.315 18.079 1.00 96.62 74 VAL A CA 1
ATOM 573 C C . VAL A 1 74 ? 6.299 -12.220 16.764 1.00 96.62 74 VAL A C 1
ATOM 575 O O . VAL A 1 74 ? 5.211 -11.645 16.702 1.00 96.62 74 VAL A O 1
ATOM 578 N N . TYR A 1 75 ? 6.861 -12.759 15.677 1.00 95.44 75 TYR A N 1
ATOM 579 C CA . TYR A 1 75 ? 6.352 -12.502 14.324 1.00 95.44 75 TYR A CA 1
ATOM 580 C C . TYR A 1 75 ? 4.906 -12.989 14.109 1.00 95.44 75 TYR A C 1
ATOM 582 O O . TYR A 1 75 ? 4.150 -12.337 13.393 1.00 95.44 75 TYR A O 1
ATOM 590 N N . ASP A 1 76 ? 4.499 -14.103 14.721 1.00 94.94 76 ASP A N 1
ATOM 591 C CA . ASP A 1 76 ? 3.167 -14.701 14.543 1.00 94.94 76 ASP A CA 1
ATOM 592 C C . ASP A 1 76 ? 2.055 -13.958 15.310 1.00 94.94 76 ASP A C 1
ATOM 594 O O . ASP A 1 76 ? 0.867 -14.159 15.053 1.00 94.94 76 ASP A O 1
ATOM 598 N N . GLN A 1 77 ? 2.426 -13.018 16.180 1.00 95.06 77 GLN A N 1
ATOM 599 C CA . GLN A 1 77 ? 1.514 -12.072 16.822 1.00 95.06 77 GLN A CA 1
ATOM 600 C C . GLN A 1 77 ? 1.198 -10.871 15.925 1.00 95.06 77 GLN A C 1
ATOM 602 O O . GLN A 1 77 ? 0.391 -10.011 16.289 1.00 95.06 77 GLN A O 1
ATOM 607 N N . LEU A 1 78 ? 1.825 -10.799 14.750 1.00 94.38 78 LEU A N 1
ATOM 608 C CA . LEU A 1 78 ? 1.629 -9.750 13.765 1.00 94.38 78 LEU A CA 1
ATOM 609 C C . LEU A 1 78 ? 0.939 -10.311 12.522 1.00 94.38 78 LEU A C 1
ATOM 611 O O . LEU A 1 78 ? 1.265 -11.387 12.027 1.00 94.38 78 LEU A O 1
ATOM 615 N N . ALA A 1 79 ? 0.028 -9.531 11.955 1.00 93.31 79 ALA A N 1
ATOM 616 C CA . ALA A 1 79 ? -0.468 -9.741 10.601 1.00 93.31 79 ALA A CA 1
ATOM 617 C C . ALA A 1 79 ? -0.124 -8.529 9.754 1.00 93.31 79 ALA A C 1
ATOM 619 O O . ALA A 1 79 ? -0.326 -7.400 10.198 1.00 93.31 79 ALA A O 1
ATOM 620 N N . LEU A 1 80 ? 0.326 -8.733 8.516 1.00 91.38 80 LEU A N 1
ATOM 621 C CA . LEU A 1 80 ? 0.446 -7.610 7.590 1.00 91.38 80 LEU A CA 1
ATOM 622 C C . LEU A 1 80 ? -0.906 -6.918 7.467 1.00 91.38 80 LEU A C 1
ATOM 624 O O . LEU A 1 80 ? -1.923 -7.556 7.183 1.00 91.38 80 LEU A O 1
ATOM 628 N N . ALA A 1 81 ? -0.906 -5.602 7.664 1.00 81.31 81 ALA A N 1
ATOM 629 C CA . ALA A 1 81 ? -1.995 -4.812 7.147 1.00 81.31 81 ALA A CA 1
ATOM 630 C C . ALA A 1 81 ? -1.882 -4.936 5.625 1.00 81.31 81 ALA A C 1
ATOM 632 O O . ALA A 1 81 ? -0.876 -4.519 5.042 1.00 81.31 81 ALA A O 1
ATOM 633 N N . GLU A 1 82 ? -2.884 -5.535 4.968 1.00 66.50 82 GLU A N 1
ATOM 634 C CA . GLU A 1 82 ? -3.119 -5.209 3.559 1.00 66.50 82 GLU A CA 1
ATOM 635 C C . GLU A 1 82 ? -3.053 -3.696 3.488 1.00 66.50 82 GLU A C 1
ATOM 637 O O . GLU A 1 82 ? -3.744 -3.083 4.301 1.00 66.50 82 GLU A O 1
ATOM 642 N N . THR A 1 83 ? -2.178 -3.121 2.646 1.00 50.03 83 THR A N 1
ATOM 643 C CA . THR A 1 83 ? -1.946 -1.673 2.610 1.00 50.03 83 THR A CA 1
ATOM 644 C C . THR A 1 83 ? -3.308 -1.004 2.657 1.00 50.03 83 THR A C 1
ATOM 646 O O . THR A 1 83 ? -4.040 -1.070 1.662 1.00 50.03 83 THR A O 1
ATOM 649 N N . PRO A 1 84 ? -3.713 -0.449 3.816 1.00 46.72 84 PRO A N 1
ATOM 650 C CA . PRO A 1 84 ? -5.015 0.144 3.876 1.00 46.72 84 PRO A CA 1
ATOM 651 C C . PRO A 1 84 ? -4.913 1.327 2.925 1.00 46.72 84 PRO A C 1
ATOM 653 O O . PRO A 1 84 ? -3.858 1.979 2.872 1.00 46.72 84 PRO A O 1
ATOM 656 N N . PRO A 1 85 ? -5.951 1.590 2.124 1.00 44.88 85 PRO A N 1
ATOM 657 C CA . PRO A 1 85 ? -5.939 2.785 1.311 1.00 44.88 85 PRO A CA 1
ATOM 658 C C . PRO A 1 85 ? -5.593 3.982 2.195 1.00 44.88 85 PRO A C 1
ATOM 660 O O . PRO A 1 85 ? -5.983 3.993 3.370 1.00 44.88 85 PRO A O 1
ATOM 663 N N . PRO A 1 86 ? -4.833 4.958 1.673 1.00 47.41 86 PRO A N 1
ATOM 664 C CA . PRO A 1 86 ? -4.453 6.130 2.446 1.00 47.41 86 PRO A CA 1
ATOM 665 C C . PRO A 1 86 ? -5.688 6.678 3.171 1.00 47.41 86 PRO A C 1
ATOM 667 O O . PRO A 1 86 ? -6.744 6.852 2.551 1.00 47.41 86 PRO A O 1
ATOM 670 N N . LYS A 1 87 ? -5.582 6.863 4.498 1.00 42.59 87 LYS A N 1
ATOM 671 C CA . LYS A 1 87 ? -6.691 7.336 5.343 1.00 42.59 87 LYS A CA 1
ATOM 672 C C . LYS A 1 87 ? -7.322 8.569 4.684 1.00 42.59 87 LYS A C 1
ATOM 674 O O . LYS A 1 87 ? -6.636 9.565 4.481 1.00 42.59 87 LYS A O 1
ATOM 679 N N . GLY A 1 88 ? -8.610 8.479 4.345 1.00 54.62 88 GLY A N 1
ATOM 680 C CA . GLY A 1 88 ? -9.367 9.546 3.676 1.00 54.62 88 GLY A CA 1
ATOM 681 C C . GLY A 1 88 ? -9.690 9.311 2.193 1.00 54.62 88 GLY A C 1
ATOM 682 O O . GLY A 1 88 ? -10.404 10.121 1.608 1.00 54.62 88 GLY A O 1
ATOM 683 N N . MET A 1 89 ? -9.220 8.225 1.566 1.00 66.50 89 MET A N 1
ATOM 684 C CA . MET A 1 89 ? -9.590 7.901 0.181 1.00 66.50 89 MET A CA 1
ATOM 685 C C . MET A 1 89 ? -10.829 6.994 0.112 1.00 66.50 89 MET A C 1
ATOM 687 O O . MET A 1 89 ? -10.819 5.884 0.639 1.00 66.50 89 MET A O 1
ATOM 691 N N . ASP A 1 90 ? -11.889 7.464 -0.555 1.00 78.81 90 ASP A N 1
ATOM 692 C CA . ASP A 1 90 ? -13.152 6.728 -0.722 1.00 78.81 90 ASP A CA 1
ATOM 693 C C . ASP A 1 90 ? -12.940 5.371 -1.441 1.00 78.81 90 ASP A C 1
ATOM 695 O O . ASP A 1 90 ? -12.251 5.333 -2.470 1.00 78.81 90 ASP A O 1
ATOM 699 N N . PRO A 1 91 ? -13.544 4.258 -0.967 1.00 78.19 91 PRO A N 1
ATOM 700 C CA . PRO A 1 91 ? -13.415 2.936 -1.582 1.00 78.19 91 PRO A CA 1
ATOM 701 C C . PRO A 1 91 ? -13.722 2.869 -3.082 1.00 78.19 91 PRO A C 1
ATOM 703 O O . PRO A 1 91 ? -13.088 2.105 -3.815 1.00 78.19 91 PRO A O 1
ATOM 706 N N . ARG A 1 92 ? -14.646 3.701 -3.570 1.00 84.62 92 ARG A N 1
ATOM 707 C CA . ARG A 1 92 ? -14.987 3.796 -4.994 1.00 84.62 92 ARG A CA 1
ATOM 708 C C . ARG A 1 92 ? -13.837 4.382 -5.807 1.00 84.62 92 ARG A C 1
ATOM 710 O O . ARG A 1 92 ? -13.592 3.917 -6.918 1.00 84.62 92 ARG A O 1
ATOM 717 N N . ARG A 1 93 ? -13.078 5.337 -5.248 1.00 81.94 93 ARG A N 1
ATOM 718 C CA . ARG A 1 93 ? -11.869 5.889 -5.896 1.00 81.94 93 ARG A CA 1
ATOM 719 C C . ARG A 1 93 ? -10.789 4.821 -6.036 1.00 81.94 93 ARG A C 1
ATOM 721 O O . ARG A 1 93 ? -10.127 4.755 -7.066 1.00 81.94 93 ARG A O 1
ATOM 728 N N . ILE A 1 94 ? -10.650 3.946 -5.040 1.00 77.81 94 ILE A N 1
ATOM 729 C CA . ILE A 1 94 ? -9.691 2.832 -5.079 1.00 77.81 94 ILE A CA 1
ATOM 730 C C . ILE A 1 94 ? -10.065 1.840 -6.180 1.00 77.81 94 ILE A C 1
ATOM 732 O O . ILE A 1 94 ? -9.216 1.467 -6.988 1.00 77.81 94 ILE A O 1
ATOM 736 N N . ALA A 1 95 ? -11.331 1.414 -6.218 1.00 82.69 95 ALA A N 1
ATOM 737 C CA . ALA A 1 95 ? -11.812 0.469 -7.219 1.00 82.69 95 ALA A CA 1
ATOM 738 C C . ALA A 1 95 ? -11.646 1.028 -8.641 1.00 82.69 95 ALA A C 1
ATOM 740 O O . ALA A 1 95 ? -11.185 0.313 -9.534 1.00 82.69 95 ALA A O 1
ATOM 741 N N . LEU A 1 96 ? -11.949 2.319 -8.825 1.00 84.75 96 LEU A N 1
ATOM 742 C CA . LEU A 1 96 ? -11.767 3.015 -10.094 1.00 84.75 96 LEU A CA 1
ATOM 743 C C . LEU A 1 96 ? -10.291 3.052 -10.515 1.00 84.75 96 LEU A C 1
ATOM 745 O O . LEU A 1 96 ? -9.964 2.617 -11.616 1.00 84.75 96 LEU A O 1
ATOM 749 N N . ASN A 1 97 ? -9.392 3.473 -9.620 1.00 84.12 97 ASN A N 1
ATOM 750 C CA . ASN A 1 97 ? -7.954 3.512 -9.898 1.00 84.12 97 ASN A CA 1
ATOM 751 C C . ASN A 1 97 ? -7.398 2.122 -10.232 1.00 84.12 97 ASN A C 1
ATOM 753 O O . ASN A 1 97 ? -6.610 1.983 -11.161 1.00 84.12 97 ASN A O 1
ATOM 757 N N . ARG A 1 98 ? -7.837 1.075 -9.519 1.00 84.69 98 ARG A N 1
ATOM 758 C CA . ARG A 1 98 ? -7.417 -0.305 -9.795 1.00 84.69 98 ARG A CA 1
ATOM 759 C C . ARG A 1 98 ? -7.817 -0.740 -11.202 1.00 84.69 98 ARG A C 1
ATOM 761 O O . ARG A 1 98 ? -7.003 -1.339 -11.901 1.00 84.69 98 ARG A O 1
ATOM 768 N N . ARG A 1 99 ? -9.048 -0.428 -11.623 1.00 92.19 99 ARG A N 1
ATOM 769 C CA . ARG A 1 99 ? -9.510 -0.690 -12.991 1.00 92.19 99 ARG A CA 1
ATOM 770 C C . ARG A 1 99 ? -8.649 0.062 -14.005 1.00 92.19 99 ARG A C 1
ATOM 772 O O . ARG A 1 99 ? -8.172 -0.552 -14.952 1.00 92.19 99 ARG A O 1
ATOM 779 N N . HIS A 1 100 ? -8.394 1.348 -13.772 1.00 92.81 100 HIS A N 1
ATOM 780 C CA . HIS A 1 100 ? -7.557 2.173 -14.650 1.00 92.81 100 HIS A CA 1
ATOM 781 C C . HIS A 1 100 ? -6.137 1.629 -14.790 1.00 92.81 100 HIS A C 1
ATOM 783 O O . HIS A 1 100 ? -5.629 1.550 -15.903 1.00 92.81 100 HIS A O 1
ATOM 789 N N . SER A 1 101 ? -5.513 1.182 -13.697 1.00 83.56 101 SER A N 1
ATOM 790 C CA . SER A 1 101 ? -4.181 0.568 -13.743 1.00 83.56 101 SER A CA 1
ATOM 791 C C . SER A 1 101 ? -4.152 -0.721 -14.567 1.00 83.56 101 SER A C 1
ATOM 793 O O . SER A 1 101 ? -3.200 -0.936 -15.314 1.00 83.56 101 SER A O 1
ATOM 795 N N . ILE A 1 102 ? -5.185 -1.565 -14.464 1.00 88.56 102 ILE A N 1
ATOM 796 C CA . ILE A 1 102 ? -5.291 -2.796 -15.264 1.00 88.56 102 ILE A CA 1
ATOM 797 C C . ILE A 1 102 ? -5.432 -2.453 -16.750 1.00 88.56 102 ILE A C 1
ATOM 799 O O . ILE A 1 102 ? -4.700 -2.999 -17.571 1.00 88.56 102 ILE A O 1
ATOM 803 N N . GLU A 1 103 ? -6.326 -1.524 -17.091 1.00 93.12 103 GLU A N 1
ATOM 804 C CA . GLU A 1 103 ? -6.543 -1.093 -18.476 1.00 93.12 103 GLU A CA 1
ATOM 805 C C . GLU A 1 103 ? -5.287 -0.448 -19.077 1.00 93.12 103 GLU A C 1
ATOM 807 O O . GLU A 1 103 ? -4.934 -0.743 -20.216 1.00 93.12 103 GLU A O 1
ATOM 812 N N . MET A 1 104 ? -4.568 0.374 -18.304 1.00 90.38 104 MET A N 1
ATOM 813 C CA . MET A 1 104 ? -3.303 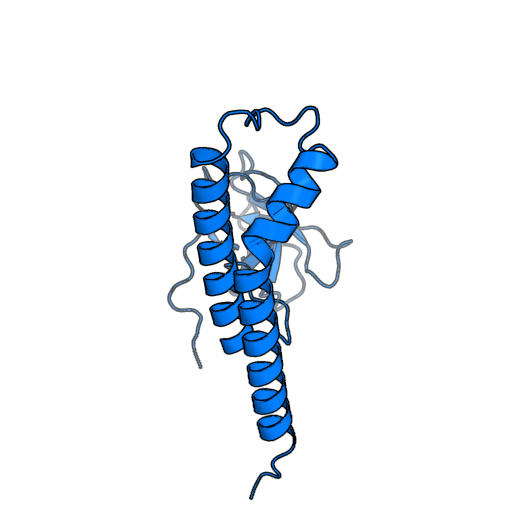0.960 -18.751 1.00 90.38 104 MET A CA 1
ATOM 814 C C . MET A 1 104 ? -2.225 -0.097 -18.997 1.00 90.38 104 MET A C 1
ATOM 816 O O . MET A 1 104 ? -1.519 -0.013 -19.997 1.00 90.38 104 MET A O 1
ATOM 820 N N . GLY A 1 105 ? -2.098 -1.096 -18.118 1.00 87.69 105 GLY A N 1
ATOM 821 C CA . GLY A 1 105 ? -1.134 -2.183 -18.305 1.00 87.69 105 GLY A CA 1
ATOM 822 C C . GLY A 1 105 ? -1.458 -3.058 -19.520 1.00 87.69 105 GLY A C 1
ATOM 823 O O . GLY A 1 105 ? -0.553 -3.467 -20.247 1.00 87.69 105 GLY A O 1
ATOM 824 N N . GLN A 1 106 ? -2.745 -3.296 -19.788 1.00 91.81 106 GLN A N 1
ATOM 825 C CA . GLN A 1 106 ? -3.194 -3.994 -20.997 1.00 91.81 106 GLN A CA 1
ATOM 826 C C . GLN A 1 106 ? -2.875 -3.186 -22.256 1.00 91.81 106 GLN A C 1
ATOM 828 O O . GLN A 1 106 ? -2.280 -3.730 -23.183 1.00 91.81 106 GLN A O 1
ATOM 833 N N . LEU A 1 107 ? -3.184 -1.885 -22.258 1.00 91.50 107 LEU A N 1
ATOM 834 C CA . LEU A 1 107 ? -2.897 -1.007 -23.391 1.00 91.50 107 LEU A CA 1
ATOM 835 C C . LEU A 1 107 ? -1.390 -0.881 -23.651 1.00 91.50 107 LEU A C 1
ATOM 837 O O . LEU A 1 107 ? -0.961 -0.869 -24.799 1.00 91.50 107 LEU A O 1
ATOM 841 N N . PHE A 1 108 ? -0.576 -0.829 -22.595 1.00 88.69 108 PHE A N 1
ATOM 842 C CA . PHE A 1 108 ? 0.881 -0.810 -22.728 1.00 88.69 108 PHE A CA 1
ATOM 843 C C . PHE A 1 108 ? 1.412 -2.112 -23.335 1.00 88.69 108 PHE A C 1
ATOM 845 O O . PHE A 1 108 ? 2.279 -2.087 -24.202 1.00 88.69 108 PHE A O 1
ATOM 852 N N . THR A 1 109 ? 0.846 -3.254 -22.934 1.00 88.50 109 THR A N 1
ATOM 853 C CA . THR A 1 109 ? 1.183 -4.554 -23.534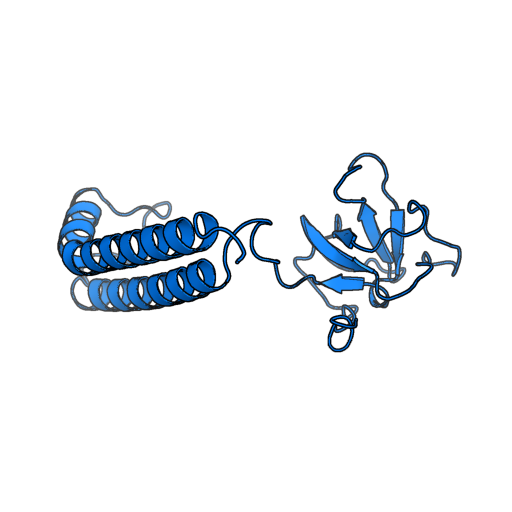 1.00 88.50 109 THR A CA 1
ATOM 854 C C . THR A 1 109 ? 0.836 -4.591 -25.025 1.00 88.50 109 THR A C 1
ATOM 856 O O . THR A 1 109 ? 1.627 -5.082 -25.826 1.00 88.50 109 THR A O 1
ATOM 859 N N . GLU A 1 110 ? -0.324 -4.052 -25.409 1.00 90.12 110 GLU A N 1
ATOM 860 C CA . GLU A 1 110 ? -0.746 -3.951 -26.812 1.00 90.12 110 GLU A CA 1
ATOM 861 C C . GLU A 1 110 ? 0.185 -3.037 -27.619 1.00 90.12 110 GLU A C 1
ATOM 863 O O . GLU A 1 110 ? 0.651 -3.429 -28.688 1.00 90.12 110 GLU A O 1
ATOM 868 N N . PHE A 1 111 ? 0.536 -1.877 -27.058 1.00 89.31 111 PHE A N 1
ATOM 869 C CA . PHE A 1 111 ? 1.476 -0.927 -27.647 1.00 89.31 111 PHE A CA 1
ATOM 870 C C . PHE A 1 111 ? 2.841 -1.568 -27.935 1.00 89.31 111 PHE A C 1
ATOM 872 O O . PHE A 1 111 ? 3.346 -1.460 -29.049 1.00 89.31 111 PHE A O 1
ATOM 879 N N . LEU A 1 112 ? 3.418 -2.302 -26.978 1.00 84.94 112 LEU A N 1
ATOM 880 C CA . LEU A 1 112 ? 4.680 -3.021 -27.206 1.00 84.94 112 LEU A CA 1
ATOM 881 C C . LEU A 1 112 ? 4.558 -4.088 -28.309 1.00 84.94 112 LEU A C 1
ATOM 883 O O . LEU A 1 112 ? 5.517 -4.344 -29.031 1.00 84.94 112 LEU A O 1
ATOM 887 N N . GLY A 1 113 ? 3.380 -4.698 -28.470 1.00 83.81 113 GLY A N 1
ATOM 888 C CA . GLY A 1 113 ? 3.114 -5.653 -29.547 1.00 83.81 113 GLY A CA 1
ATOM 889 C C . GLY A 1 113 ? 3.028 -5.014 -30.938 1.00 83.81 113 GLY A C 1
ATOM 890 O O . GLY A 1 113 ? 3.433 -5.636 -31.920 1.00 83.81 113 GLY A O 1
ATOM 891 N N . THR A 1 114 ? 2.516 -3.783 -31.042 1.00 84.44 114 THR A N 1
ATOM 892 C CA . THR A 1 114 ? 2.396 -3.051 -32.316 1.00 84.44 114 THR A CA 1
ATOM 893 C C . THR A 1 114 ? 3.632 -2.225 -32.666 1.00 84.44 114 THR A C 1
ATOM 895 O O . THR A 1 114 ? 3.780 -1.831 -33.822 1.00 84.44 114 THR A O 1
ATOM 898 N N . HIS A 1 115 ? 4.519 -1.996 -31.697 1.00 76.12 115 HIS A N 1
ATOM 899 C CA . HIS A 1 115 ? 5.759 -1.236 -31.841 1.00 76.12 115 HIS A CA 1
ATOM 900 C C . HIS A 1 115 ? 6.984 -2.092 -31.467 1.00 76.12 115 HIS A C 1
ATOM 902 O O . HIS A 1 115 ? 7.620 -1.853 -30.441 1.00 76.12 115 HIS A O 1
ATOM 908 N N . PRO A 1 116 ? 7.331 -3.118 -32.273 1.00 70.69 116 PRO A N 1
ATOM 909 C CA . PRO A 1 116 ? 8.447 -4.027 -31.984 1.00 70.69 116 PRO A CA 1
ATOM 910 C C . PRO A 1 116 ? 9.829 -3.354 -32.066 1.00 70.69 116 PRO A C 1
ATOM 912 O O . PRO A 1 116 ? 10.826 -3.936 -31.651 1.00 70.69 116 PRO A O 1
ATOM 915 N N . ASP A 1 117 ? 9.890 -2.149 -32.630 1.00 69.19 117 ASP A N 1
ATOM 916 C CA . ASP A 1 117 ? 11.039 -1.243 -32.665 1.00 69.19 117 ASP A CA 1
ATOM 917 C C . ASP A 1 117 ? 11.264 -0.500 -31.335 1.00 69.19 117 ASP A C 1
ATOM 919 O O . ASP A 1 117 ? 12.325 0.087 -31.113 1.00 69.19 117 ASP A O 1
ATOM 923 N N . VAL A 1 118 ? 10.293 -0.556 -30.422 1.00 65.50 118 VAL A N 1
ATOM 924 C CA . VAL A 1 118 ? 10.447 -0.124 -29.034 1.00 65.50 118 VAL A CA 1
ATOM 925 C C . VAL A 1 118 ? 11.100 -1.266 -28.266 1.00 65.50 118 VAL A C 1
ATOM 927 O O . VAL A 1 118 ? 10.433 -2.209 -27.843 1.00 65.50 118 VAL A O 1
ATOM 930 N N . GLU A 1 119 ? 12.423 -1.209 -28.098 1.00 57.69 119 GLU A N 1
ATOM 931 C CA . GLU A 1 119 ? 13.120 -2.181 -27.255 1.00 57.69 119 GLU A CA 1
ATOM 932 C C . GLU A 1 119 ? 12.514 -2.181 -25.841 1.00 57.69 119 GLU A C 1
ATOM 934 O O . GLU A 1 119 ? 12.485 -1.165 -25.146 1.00 57.69 119 GLU A O 1
ATOM 939 N N . SER A 1 120 ? 12.047 -3.354 -25.405 1.00 53.00 120 SER A N 1
ATOM 940 C CA . SER A 1 120 ? 11.577 -3.606 -24.037 1.00 53.00 120 SER A CA 1
ATOM 941 C C . SER A 1 120 ? 12.655 -3.311 -22.984 1.00 53.00 120 SER A C 1
ATOM 943 O O . SER A 1 120 ? 12.322 -3.089 -21.818 1.00 53.00 120 SER A O 1
ATOM 945 N N . GLU A 1 121 ? 13.934 -3.337 -23.368 1.00 51.66 121 GLU A N 1
ATOM 946 C CA . GLU A 1 121 ? 15.061 -2.960 -22.518 1.00 51.66 121 GLU A CA 1
ATOM 947 C C . GLU A 1 121 ? 15.322 -1.457 -22.638 1.00 51.66 121 GLU A C 1
ATOM 949 O O . GLU A 1 121 ? 16.251 -0.988 -23.293 1.00 51.66 121 GLU A O 1
ATOM 954 N N . LEU A 1 122 ? 14.467 -0.680 -21.976 1.00 53.75 122 LEU A N 1
ATOM 955 C CA . LEU A 1 122 ? 14.693 0.745 -21.777 1.00 53.75 122 LEU A CA 1
ATOM 956 C C . LEU A 1 122 ? 16.075 0.945 -21.138 1.00 53.75 122 LEU A C 1
ATOM 958 O O . LEU A 1 122 ? 16.286 0.545 -19.988 1.00 53.75 122 LEU A O 1
ATOM 962 N N . HIS A 1 123 ? 17.008 1.592 -21.841 1.00 47.78 123 HIS A N 1
ATOM 963 C CA . HIS A 1 123 ? 18.256 2.049 -21.232 1.00 47.78 123 HIS A CA 1
ATOM 964 C C . HIS A 1 123 ? 17.891 2.971 -20.058 1.00 47.78 123 HIS A C 1
ATOM 966 O O . HIS A 1 123 ? 17.405 4.082 -20.249 1.00 47.78 123 HIS A O 1
ATOM 972 N N . ASN A 1 124 ? 18.095 2.484 -18.831 1.00 52.78 124 ASN A N 1
ATOM 973 C CA . ASN A 1 124 ? 17.767 3.151 -17.563 1.00 52.78 124 ASN A CA 1
ATOM 974 C C . ASN A 1 124 ? 16.269 3.203 -17.188 1.00 52.78 124 ASN A C 1
ATOM 976 O O . ASN A 1 124 ? 15.902 3.947 -16.279 1.00 52.78 124 ASN A O 1
ATOM 980 N N . GLY A 1 125 ? 15.400 2.412 -17.830 1.00 59.53 125 GLY A N 1
ATOM 981 C CA . GLY A 1 125 ? 13.982 2.330 -17.450 1.00 59.53 125 GLY A CA 1
ATOM 982 C C . GLY A 1 125 ? 13.099 3.487 -17.940 1.00 59.53 125 GLY A C 1
ATOM 983 O O . GLY A 1 125 ? 11.973 3.617 -17.465 1.00 59.53 125 GLY A O 1
ATOM 984 N N . GLN A 1 126 ? 13.581 4.320 -18.870 1.00 62.06 126 GLN A N 1
ATOM 985 C CA . GLN A 1 126 ? 12.820 5.421 -19.474 1.00 62.06 126 GLN A CA 1
ATOM 986 C C . GLN A 1 126 ? 12.691 5.248 -20.993 1.00 62.06 126 GLN A C 1
ATOM 988 O O . GLN A 1 126 ? 13.653 4.868 -21.658 1.00 62.06 126 GLN A O 1
ATOM 993 N N . MET A 1 127 ? 11.495 5.524 -21.527 1.00 70.56 127 MET A N 1
ATOM 994 C CA . MET A 1 127 ? 11.239 5.610 -22.971 1.00 70.56 127 MET A CA 1
ATOM 995 C C . MET A 1 127 ? 12.039 6.763 -23.581 1.00 70.56 127 MET A C 1
ATOM 997 O O . MET A 1 127 ? 12.270 7.780 -22.930 1.00 70.56 127 MET A O 1
ATOM 1001 N N . THR A 1 128 ? 12.463 6.611 -24.835 1.00 81.25 128 THR A N 1
ATOM 1002 C CA . THR A 1 128 ? 13.028 7.740 -25.588 1.00 81.25 128 THR A CA 1
ATOM 1003 C C . THR A 1 128 ? 11.927 8.747 -25.931 1.00 81.25 128 THR A C 1
ATOM 1005 O O . THR A 1 128 ? 10.754 8.390 -25.982 1.00 81.25 128 THR A O 1
ATOM 1008 N N . GLU A 1 129 ? 12.286 10.001 -26.206 1.00 81.44 129 GLU A N 1
ATOM 1009 C CA . GLU A 1 129 ? 11.321 11.068 -26.523 1.00 81.44 129 GLU A CA 1
ATOM 1010 C C . GLU A 1 129 ? 10.349 10.702 -27.676 1.00 81.44 129 GLU A C 1
ATOM 1012 O O . GLU A 1 129 ? 9.141 10.865 -27.499 1.00 81.44 129 GLU A O 1
ATOM 1017 N N . PRO A 1 130 ? 10.786 10.078 -28.796 1.00 81.19 130 PRO A N 1
ATOM 1018 C CA . PRO A 1 130 ? 9.857 9.596 -29.826 1.00 81.19 130 PRO A CA 1
ATOM 1019 C C . PRO A 1 130 ? 8.919 8.476 -29.348 1.00 81.19 130 PRO A C 1
ATOM 1021 O O . PRO A 1 130 ? 7.777 8.375 -29.795 1.00 81.19 130 PRO A O 1
ATOM 1024 N N . GLN A 1 131 ? 9.389 7.616 -28.442 1.00 79.31 131 GLN A N 1
ATOM 1025 C CA . GLN A 1 131 ? 8.582 6.534 -27.872 1.00 79.31 131 GLN A CA 1
ATOM 1026 C C . GLN A 1 131 ? 7.554 7.076 -26.877 1.00 79.31 131 GLN A C 1
ATOM 1028 O O . GLN A 1 131 ? 6.428 6.583 -26.833 1.00 79.31 131 GLN A O 1
ATOM 1033 N N . GLU A 1 132 ? 7.918 8.106 -26.115 1.00 84.50 132 GLU A N 1
ATOM 1034 C CA . GLU A 1 132 ? 7.013 8.830 -25.228 1.00 84.50 132 GLU A CA 1
ATOM 1035 C C . GLU A 1 132 ? 5.921 9.561 -26.022 1.00 84.50 132 GLU A C 1
ATOM 1037 O O . GLU A 1 132 ? 4.749 9.486 -25.653 1.00 84.50 132 GLU A O 1
ATOM 1042 N N . GLU A 1 133 ? 6.258 10.197 -27.148 1.00 88.12 133 GLU A N 1
ATOM 1043 C CA . GLU A 1 133 ? 5.278 10.829 -28.043 1.00 88.12 133 GLU A CA 1
ATOM 1044 C C . GLU A 1 133 ? 4.315 9.795 -28.656 1.00 88.12 133 GLU A C 1
ATOM 1046 O O . GLU A 1 133 ? 3.090 9.986 -28.647 1.00 88.12 133 GLU A O 1
ATOM 1051 N N . ALA A 1 134 ? 4.850 8.663 -29.130 1.00 86.62 134 ALA A N 1
ATOM 1052 C CA . ALA A 1 134 ? 4.053 7.562 -29.665 1.00 86.62 134 ALA A CA 1
ATOM 1053 C C . ALA A 1 134 ? 3.109 6.983 -28.601 1.00 86.62 134 ALA A C 1
ATOM 1055 O O . ALA A 1 134 ? 1.910 6.833 -28.847 1.00 86.62 134 ALA A O 1
ATOM 1056 N N . TRP A 1 135 ? 3.619 6.729 -27.394 1.00 88.75 135 TRP A N 1
ATOM 1057 C CA . TRP A 1 135 ? 2.825 6.241 -26.269 1.00 88.75 135 TRP A CA 1
ATOM 1058 C C . TRP A 1 135 ? 1.765 7.251 -25.817 1.00 88.75 135 TRP A C 1
ATOM 1060 O O . TRP A 1 135 ? 0.621 6.874 -25.557 1.00 88.75 135 TRP A O 1
ATOM 1070 N N . THR A 1 136 ? 2.104 8.539 -25.766 1.00 90.06 136 THR A N 1
ATOM 1071 C CA . THR A 1 136 ? 1.171 9.618 -25.411 1.00 90.06 136 THR A CA 1
ATOM 1072 C C . THR A 1 136 ? 0.015 9.674 -26.401 1.00 90.06 136 THR A C 1
ATOM 1074 O O . THR A 1 136 ? -1.147 9.714 -25.998 1.00 90.06 136 THR A O 1
ATOM 1077 N N . THR A 1 137 ? 0.316 9.603 -27.697 1.00 93.50 137 THR A N 1
ATOM 1078 C CA . THR A 1 137 ? -0.701 9.583 -28.754 1.00 93.50 137 THR A CA 1
ATOM 1079 C C . THR A 1 137 ? -1.573 8.331 -28.661 1.00 93.50 137 THR A C 1
ATOM 1081 O O . THR A 1 137 ? -2.801 8.423 -28.708 1.00 93.50 137 THR A O 1
ATOM 1084 N N . TYR A 1 138 ? -0.955 7.162 -28.475 1.00 91.88 138 TYR A N 1
ATOM 1085 C CA . TYR A 1 138 ? -1.643 5.872 -28.404 1.00 91.88 138 TYR A CA 1
ATOM 1086 C C . TYR A 1 138 ? -2.567 5.764 -27.179 1.00 91.88 138 TYR A C 1
ATOM 1088 O O . TYR A 1 138 ? -3.691 5.272 -27.270 1.00 91.88 138 TYR A O 1
ATOM 1096 N N . SER A 1 139 ? -2.127 6.284 -26.030 1.00 94.06 139 SER A N 1
ATOM 1097 C CA . SER A 1 139 ? -2.867 6.224 -24.763 1.00 94.06 139 SER A CA 1
ATOM 1098 C C . SER A 1 139 ? -3.863 7.367 -24.543 1.00 94.06 139 SER A C 1
ATOM 1100 O O . SER A 1 139 ? -4.707 7.264 -23.648 1.00 94.06 139 SER A O 1
ATOM 1102 N N . ALA A 1 140 ? -3.844 8.416 -25.376 1.00 94.88 140 ALA A N 1
ATOM 1103 C CA . ALA A 1 140 ? -4.648 9.630 -25.205 1.00 94.88 140 ALA A CA 1
ATOM 1104 C C . ALA A 1 140 ? -6.148 9.359 -24.998 1.00 94.88 140 ALA A C 1
ATOM 1106 O O . ALA A 1 140 ? -6.765 9.921 -24.091 1.00 94.88 140 ALA A O 1
ATOM 1107 N N . THR A 1 141 ? -6.739 8.462 -25.795 1.00 96.44 141 THR A N 1
ATOM 1108 C CA . THR A 1 141 ? -8.170 8.125 -25.685 1.00 96.44 141 THR A CA 1
ATOM 1109 C C . THR A 1 141 ? -8.501 7.473 -24.339 1.00 96.44 141 THR A C 1
ATOM 1111 O O . THR A 1 141 ? -9.496 7.827 -23.701 1.00 96.44 141 THR A O 1
ATOM 1114 N N . LEU A 1 142 ? -7.658 6.541 -23.876 1.00 93.75 142 LEU A N 1
ATOM 1115 C CA . LEU A 1 142 ? -7.857 5.847 -22.603 1.00 93.75 142 LEU A CA 1
ATOM 1116 C C . LEU A 1 142 ? -7.663 6.802 -21.418 1.00 93.75 142 LEU A C 1
ATOM 1118 O O . LEU A 1 142 ? -8.501 6.840 -20.516 1.00 93.75 142 LEU A O 1
ATOM 1122 N N . LEU A 1 143 ? -6.612 7.624 -21.458 1.00 92.19 143 LEU A N 1
ATOM 1123 C CA . LEU A 1 143 ? -6.325 8.623 -20.428 1.00 92.19 143 LEU A CA 1
ATOM 1124 C C . LEU A 1 143 ? -7.434 9.673 -20.321 1.00 92.19 143 LEU A C 1
ATOM 1126 O O . LEU A 1 143 ? -7.824 10.032 -19.207 1.00 92.19 143 LEU A O 1
ATOM 1130 N N . HIS A 1 144 ? -7.988 10.119 -21.452 1.00 95.88 144 HIS A N 1
ATOM 1131 C CA . HIS A 1 144 ? -9.121 11.040 -21.460 1.00 95.88 144 HIS A CA 1
ATOM 1132 C C . HIS A 1 144 ? -10.341 10.422 -20.766 1.00 95.88 144 HIS A C 1
ATOM 1134 O O . HIS A 1 144 ? -10.918 11.039 -19.869 1.00 95.88 144 HIS A O 1
ATOM 1140 N N . ARG A 1 145 ? -10.676 9.161 -21.083 1.00 97.00 145 ARG A N 1
ATOM 1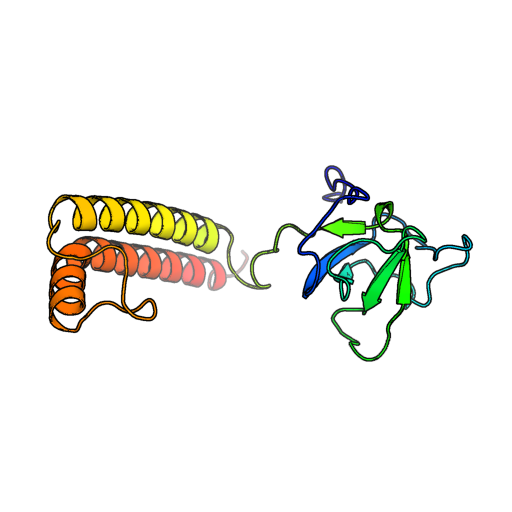141 C CA . ARG A 1 145 ? -11.754 8.431 -20.397 1.00 97.00 145 ARG A CA 1
ATOM 1142 C C . ARG A 1 145 ? -11.495 8.322 -18.895 1.00 97.00 145 ARG A C 1
ATOM 1144 O O . ARG A 1 145 ? -12.385 8.613 -18.099 1.00 97.00 145 ARG A O 1
ATOM 1151 N N . HIS A 1 146 ? -10.284 7.936 -18.489 1.00 95.81 146 HIS A N 1
ATOM 1152 C CA . HIS A 1 146 ? -9.915 7.828 -17.072 1.00 95.81 146 HIS A CA 1
ATOM 1153 C C . HIS A 1 146 ? -10.033 9.162 -16.340 1.00 95.81 146 HIS A C 1
ATOM 1155 O O . HIS A 1 146 ? -10.449 9.207 -15.182 1.00 95.81 146 HIS A O 1
ATOM 1161 N N . GLN A 1 147 ? -9.665 10.264 -16.991 1.00 91.06 147 GLN A N 1
ATOM 1162 C CA . GLN A 1 147 ? -9.829 11.603 -16.438 1.00 91.06 147 GLN A CA 1
ATOM 1163 C C . GLN A 1 147 ? -11.308 11.953 -16.244 1.00 91.06 147 GLN A C 1
ATOM 1165 O O . GLN A 1 147 ? -11.673 12.378 -15.148 1.00 91.06 147 GLN A O 1
ATOM 1170 N N . SER A 1 148 ? -12.159 11.714 -17.245 1.00 95.19 148 SER A N 1
ATOM 1171 C CA . SER A 1 148 ? -13.602 11.961 -17.143 1.00 95.19 148 SER A CA 1
ATOM 1172 C C . SER A 1 148 ? -14.266 11.125 -16.046 1.00 95.19 148 SER A C 1
ATOM 1174 O O . SER A 1 148 ? -15.054 11.654 -15.269 1.00 95.19 148 SER A O 1
ATOM 1176 N N . GLU A 1 149 ? -13.925 9.840 -15.926 1.00 94.19 149 GLU A N 1
ATOM 1177 C CA . GLU A 1 149 ? -14.488 8.963 -14.889 1.00 94.19 149 GLU A CA 1
ATOM 1178 C C . GLU A 1 149 ? -14.066 9.382 -13.474 1.00 94.19 149 GLU A C 1
ATOM 1180 O O . GLU A 1 149 ? -14.875 9.339 -12.545 1.00 94.19 149 GLU A O 1
ATOM 1185 N N . ARG A 1 150 ? -12.809 9.815 -13.296 1.00 92.19 150 ARG A N 1
ATOM 1186 C CA . ARG A 1 150 ? -12.327 10.338 -12.008 1.00 92.19 150 ARG A CA 1
ATOM 1187 C C . ARG A 1 150 ? -13.011 11.649 -11.638 1.00 92.19 150 ARG A C 1
ATOM 1189 O O . ARG A 1 150 ? -13.352 11.817 -10.471 1.00 92.19 150 ARG A O 1
ATOM 1196 N N . ALA A 1 151 ? -13.215 12.541 -12.610 1.00 90.25 151 ALA A N 1
ATOM 1197 C CA . ALA A 1 151 ? -13.933 13.796 -12.406 1.00 90.25 151 ALA A CA 1
ATOM 1198 C C . ALA A 1 151 ? -15.388 13.535 -11.992 1.00 90.25 151 ALA A C 1
ATOM 1200 O O . ALA A 1 151 ? -15.801 13.978 -10.929 1.00 90.25 151 ALA A O 1
ATOM 1201 N N . ALA A 1 152 ? -16.112 12.694 -12.738 1.00 93.81 152 ALA A N 1
ATOM 1202 C CA . ALA A 1 152 ? -17.494 12.343 -12.412 1.00 93.81 152 ALA A CA 1
ATOM 1203 C C . ALA A 1 152 ? -17.625 11.722 -11.011 1.00 93.81 152 ALA A C 1
ATOM 1205 O O . ALA A 1 152 ? -18.522 12.072 -10.246 1.00 93.81 152 ALA A O 1
ATOM 1206 N N . LEU A 1 153 ? -16.714 10.816 -10.636 1.00 90.19 153 LEU A N 1
ATOM 1207 C CA . LEU A 1 153 ? -16.716 10.249 -9.289 1.00 90.19 153 LEU A CA 1
ATOM 1208 C C . LEU A 1 153 ? -16.397 11.308 -8.223 1.00 90.19 153 LEU A C 1
ATOM 1210 O O . LEU A 1 153 ? -16.961 11.250 -7.136 1.00 90.19 153 LEU A O 1
ATOM 1214 N N . ALA A 1 154 ? -15.502 12.258 -8.496 1.00 82.19 154 ALA A N 1
ATOM 1215 C CA . ALA A 1 154 ? -15.230 13.349 -7.567 1.00 82.19 154 ALA A CA 1
ATOM 1216 C C . ALA A 1 154 ? -16.479 14.210 -7.330 1.00 82.19 154 ALA A C 1
ATOM 1218 O O . ALA A 1 154 ? -16.817 14.422 -6.168 1.00 82.19 154 ALA A O 1
ATOM 1219 N N . ASP A 1 155 ? -17.193 14.582 -8.395 1.00 89.38 155 ASP A N 1
ATOM 1220 C CA . ASP A 1 155 ? -18.430 15.368 -8.320 1.00 89.38 155 ASP A CA 1
ATOM 1221 C C . ASP A 1 155 ? -19.511 14.642 -7.500 1.00 89.38 155 ASP A C 1
ATOM 1223 O O . ASP A 1 155 ? -20.157 15.234 -6.636 1.00 89.38 155 ASP A O 1
ATOM 1227 N N . HIS A 1 156 ? -19.679 13.330 -7.713 1.00 89.12 156 HIS A N 1
ATOM 1228 C CA . HIS A 1 156 ? -20.615 12.514 -6.932 1.00 89.12 156 HIS A CA 1
ATOM 1229 C C . HIS A 1 156 ? -20.265 12.475 -5.440 1.00 89.12 156 HIS A C 1
ATOM 1231 O O . HIS A 1 156 ? -21.150 12.596 -4.596 1.00 89.12 156 HIS A O 1
ATOM 1237 N N . LEU A 1 157 ? -18.983 12.315 -5.111 1.00 84.06 157 LEU A N 1
ATOM 1238 C CA . LEU A 1 157 ? -18.516 12.253 -3.725 1.00 84.06 157 LEU A CA 1
ATOM 1239 C C . LEU A 1 157 ? -18.658 13.591 -3.002 1.00 84.06 157 LEU A C 1
ATOM 1241 O O . LEU A 1 157 ? -19.022 13.621 -1.830 1.00 84.06 157 LEU A O 1
ATOM 1245 N N . GLU A 1 158 ? -18.382 14.692 -3.696 1.00 82.38 158 GLU A N 1
ATOM 1246 C CA . GLU A 1 158 ? -18.587 16.039 -3.168 1.00 82.38 158 GLU A CA 1
ATOM 1247 C C . GLU A 1 158 ? -20.079 16.325 -2.945 1.00 82.38 158 GLU A C 1
ATOM 1249 O O . GLU A 1 158 ? -20.459 16.857 -1.902 1.00 82.38 158 GLU A O 1
ATOM 1254 N N . ALA A 1 159 ? -20.945 15.907 -3.874 1.00 86.69 159 ALA A N 1
ATOM 1255 C CA . ALA A 1 159 ? -22.390 16.038 -3.716 1.00 86.69 159 ALA A CA 1
ATOM 1256 C C . ALA A 1 159 ? -22.922 15.253 -2.504 1.00 86.69 159 ALA A C 1
ATOM 1258 O O . ALA A 1 159 ? -23.762 15.775 -1.778 1.00 86.69 159 ALA A O 1
ATOM 1259 N N . GLU A 1 160 ? -22.425 14.036 -2.256 1.00 85.69 160 GLU A N 1
ATOM 1260 C CA . GLU A 1 160 ? -22.790 13.238 -1.075 1.00 85.69 160 GLU A CA 1
ATOM 1261 C C . GLU A 1 160 ? -22.335 13.890 0.238 1.00 85.69 160 GLU A C 1
ATOM 1263 O O . GLU A 1 160 ? -23.085 13.892 1.209 1.00 85.69 160 GLU A O 1
ATOM 1268 N N . GLN A 1 161 ? -21.136 14.482 0.275 1.00 77.44 161 GLN A N 1
ATOM 1269 C CA . GLN A 1 161 ? -20.622 15.178 1.465 1.00 77.44 161 GLN A CA 1
ATOM 1270 C C . GLN A 1 161 ? -21.385 16.469 1.782 1.00 77.44 161 GLN A C 1
ATOM 1272 O O . GLN A 1 161 ? -21.467 16.867 2.942 1.00 77.44 161 GLN A O 1
ATOM 1277 N N . ASN A 1 162 ? -21.942 17.116 0.758 1.00 77.19 162 ASN A N 1
ATOM 1278 C CA . ASN A 1 162 ? -22.677 18.372 0.881 1.00 77.19 162 ASN A CA 1
ATOM 1279 C C . ASN A 1 162 ? -24.189 18.180 1.105 1.00 77.19 162 ASN A C 1
ATOM 1281 O O . ASN A 1 162 ? -24.918 19.172 1.185 1.00 77.19 162 ASN A O 1
ATOM 1285 N N . GLN A 1 163 ? -24.682 16.940 1.207 1.00 72.88 163 GLN A N 1
ATOM 1286 C CA . GLN A 1 163 ? -26.071 16.686 1.588 1.00 72.88 163 GLN A CA 1
ATOM 1287 C C . GLN A 1 163 ? -26.235 16.832 3.109 1.00 72.88 163 GLN A C 1
ATOM 1289 O O . GLN A 1 163 ? -25.597 16.095 3.861 1.00 72.88 163 GLN A O 1
ATOM 1294 N N . PRO A 1 164 ? -27.080 17.762 3.593 1.00 52.19 164 PRO A N 1
ATOM 1295 C CA . PRO A 1 164 ? -27.392 17.838 5.013 1.00 52.19 164 PRO A CA 1
ATOM 1296 C C . PRO A 1 164 ? -28.169 16.585 5.429 1.00 52.19 164 PRO A C 1
ATOM 1298 O O . PRO A 1 164 ? -29.153 16.226 4.782 1.00 52.19 164 PRO A O 1
ATOM 1301 N N . GLU A 1 165 ? -27.726 15.934 6.508 1.00 54.38 165 GLU A N 1
ATOM 1302 C CA . GLU A 1 165 ? -28.470 14.858 7.168 1.00 54.38 165 GLU A CA 1
ATOM 1303 C C . GLU A 1 165 ? -29.868 15.383 7.543 1.00 54.38 165 GLU A C 1
ATOM 1305 O O . GLU A 1 165 ? -30.000 16.265 8.395 1.00 54.38 165 GLU A O 1
ATOM 1310 N N . THR A 1 166 ? -30.903 14.901 6.851 1.00 47.38 166 THR A N 1
ATOM 1311 C CA . THR A 1 166 ? -32.319 15.163 7.167 1.00 47.38 166 THR A CA 1
ATOM 1312 C C . THR A 1 166 ? -32.836 14.242 8.252 1.00 47.38 166 THR A C 1
ATOM 1314 O O . THR A 1 166 ? -32.562 13.024 8.136 1.00 47.38 166 THR A O 1
#

Foldseek 3Di:
DDPLPDFFFDDQAQFQQAQFKKFQNDQFFAALVRHGKQADHPQGMWRFHDGGQDPSQWTWTHRPVDPPRIIIGRRRSIGTDPPDPDPPDDPVLVVLVVVLVVVLVVLVVVVCVVCVVFPPPPPVPDGDPVRVVVSCVSCVVSVVVSVVVNVVVVVVVVVVVPDPDD

InterPro domains:
  IPR055585 Protein of unknown function DUF7161 [PF23720] (9-80)

Organism: NCBI:txid1427538

Sequence (166 aa):
MSNDQNRKPLPYNAKGLRGKLAHVLVDEPTDETDWPADLPPGTKTVIILDDEPNPHHTLRVHPPNDPAHTALVVYDQLALAETPPPKGMDPRRIALNRRHSIEMGQLFTEFLGTHPDVESELHNGQMTEPQEEAWTTYSATLLHRHQSERAALADHLEAEQNQPET

Secondary structure (DSSP, 8-state):
----TTPPPPPTT----TT-EEEE-SSS-B-TTSPBPS--TT--EEEE-SSS--TTSEEEEE-TT-TT--EEEEGGGEEEPP-PPPTT--HHHHHHHHHHHHHHHHHHHHHHHH-TTS-SS-GGG---HHHHHHHHHHHHHHHHHHHHHHHHHHHHHHHHHTS---

Radius of gyration: 22.59 Å; chains: 1; bounding box: 51×36×61 Å

pLDDT: mean 83.38, std 15.06, range [34.62, 97.75]